Protein AF-A0A949XZQ1-F1 (afdb_monomer_lite)

Sequence (104 aa):
VVLATADPKVDFFRGGKYTLDAEGVANLERLLVELISAVSGGPLKYEGRDMKSLHEGMGITDAQFDAIAADLISVLNKYQVPKKEADELITIIASTRKDIVEEK

Foldseek 3Di:
DVQLVPDVQLVVCLVVVHDADPVNVVVVVVQVVLVLQVQLVHDHHRPDDQQQVVQPPSQGAPRSLVVVLVVLLVVCVVVPPDPVSNVSSSVVSVVSCVRHHDHD

pLDDT: mean 92.2, std 4.5, range [67.5, 97.38]

Secondary structure (DSSP, 8-state):
-HHHHH-TTTTTTTTTTS---HHHHHHHHHHHHHHHHHHTT-S----S--HHHHHTTS--BHHHHHHHHHHHHHHHHHTT--HHHHHHHHHHHHHTHHHH--B-

Structure (mmCIF, N/CA/C/O backbone):
data_AF-A0A949XZQ1-F1
#
_entry.id   AF-A0A949XZQ1-F1
#
loop_
_atom_site.group_PDB
_atom_site.id
_atom_site.type_symbol
_atom_site.label_atom_id
_atom_site.label_alt_id
_atom_site.label_comp_id
_atom_site.label_asym_id
_atom_site.label_entity_id
_atom_site.label_seq_id
_atom_site.pdbx_PDB_ins_code
_atom_site.Cartn_x
_atom_site.Cartn_y
_atom_site.Cartn_z
_atom_site.occupancy
_atom_site.B_iso_or_equiv
_atom_site.auth_seq_id
_atom_site.auth_comp_id
_atom_site.auth_asym_id
_atom_site.auth_atom_id
_atom_site.pdbx_PDB_model_num
ATOM 1 N N . VAL A 1 1 ? 7.243 -3.913 4.982 1.00 67.50 1 VAL A N 1
ATOM 2 C CA . VAL A 1 1 ? 7.958 -4.212 3.718 1.00 67.50 1 VAL A CA 1
ATOM 3 C C . VAL A 1 1 ? 8.494 -5.638 3.676 1.00 67.50 1 VAL A C 1
ATOM 5 O O . VAL A 1 1 ? 8.168 -6.342 2.735 1.00 67.50 1 VAL A O 1
ATOM 8 N N . VAL A 1 2 ? 9.201 -6.104 4.713 1.00 78.06 2 VAL A N 1
ATOM 9 C CA . VAL A 1 2 ? 9.822 -7.450 4.757 1.00 78.06 2 VAL A CA 1
ATOM 10 C C . VAL A 1 2 ? 8.879 -8.608 4.388 1.00 78.06 2 VAL A C 1
ATOM 12 O O . VAL A 1 2 ? 9.271 -9.483 3.624 1.00 78.06 2 VAL A O 1
ATOM 15 N N . LEU A 1 3 ? 7.643 -8.608 4.903 1.00 82.19 3 LEU A N 1
ATOM 16 C CA . LEU A 1 3 ? 6.652 -9.654 4.612 1.00 82.19 3 LEU A CA 1
ATOM 17 C C . LEU A 1 3 ? 6.314 -9.703 3.108 1.00 82.19 3 LEU A C 1
ATOM 19 O O . LEU A 1 3 ? 6.533 -10.725 2.472 1.00 82.19 3 LEU A O 1
ATOM 23 N N . ALA A 1 4 ? 5.928 -8.561 2.531 1.00 82.25 4 ALA A N 1
ATOM 24 C CA . ALA A 1 4 ? 5.580 -8.447 1.114 1.00 82.25 4 ALA A CA 1
ATOM 25 C C . ALA A 1 4 ? 6.758 -8.753 0.171 1.00 82.25 4 ALA A C 1
ATOM 27 O O . ALA A 1 4 ? 6.559 -9.284 -0.915 1.00 82.25 4 ALA A O 1
ATOM 28 N N . THR A 1 5 ? 7.998 -8.445 0.570 1.00 84.94 5 THR A N 1
ATOM 29 C CA . THR A 1 5 ? 9.191 -8.809 -0.219 1.00 84.94 5 THR A CA 1
ATOM 30 C C . THR A 1 5 ? 9.537 -10.296 -0.138 1.00 84.94 5 THR A C 1
ATOM 32 O O . THR A 1 5 ? 10.271 -10.790 -0.989 1.00 84.94 5 THR A O 1
ATOM 35 N N . ALA A 1 6 ? 9.049 -10.999 0.888 1.00 88.81 6 ALA A N 1
ATOM 36 C CA . ALA A 1 6 ? 9.280 -12.426 1.089 1.00 88.81 6 ALA A CA 1
ATOM 37 C C . ALA A 1 6 ? 8.150 -13.306 0.525 1.00 88.81 6 ALA A C 1
ATOM 39 O O . ALA A 1 6 ? 8.378 -14.501 0.335 1.00 88.81 6 ALA A O 1
ATOM 40 N N . ASP A 1 7 ? 6.960 -12.754 0.256 1.00 90.69 7 ASP A N 1
ATOM 41 C CA . ASP A 1 7 ? 5.858 -13.496 -0.360 1.00 90.69 7 ASP A CA 1
ATOM 42 C C . ASP A 1 7 ? 6.050 -13.608 -1.888 1.00 90.69 7 ASP A C 1
ATOM 44 O O . ASP A 1 7 ? 5.909 -12.615 -2.613 1.00 90.69 7 ASP A O 1
ATOM 48 N N . PRO A 1 8 ? 6.326 -14.813 -2.428 1.00 92.12 8 PRO A N 1
ATOM 49 C CA . PRO A 1 8 ? 6.470 -15.001 -3.868 1.00 92.12 8 PRO A CA 1
ATOM 50 C C . PRO A 1 8 ? 5.180 -14.708 -4.646 1.00 92.12 8 PRO A C 1
ATOM 52 O O . PRO A 1 8 ? 5.259 -14.411 -5.834 1.00 92.12 8 PRO A O 1
ATOM 55 N N . LYS A 1 9 ? 3.999 -14.768 -4.011 1.00 94.12 9 LYS A N 1
ATOM 56 C CA . LYS A 1 9 ? 2.720 -14.442 -4.662 1.00 94.12 9 LYS A CA 1
ATOM 57 C C . LYS A 1 9 ? 2.561 -12.953 -4.911 1.00 94.12 9 LYS A C 1
ATOM 59 O O . LYS A 1 9 ? 1.866 -12.578 -5.848 1.00 94.12 9 LYS A O 1
ATOM 64 N N . VAL A 1 10 ? 3.201 -12.120 -4.092 1.00 93.19 10 VAL A N 1
ATOM 65 C CA . VAL A 1 10 ? 3.227 -10.679 -4.325 1.00 93.19 10 VAL A CA 1
ATOM 66 C C . VAL A 1 10 ? 4.047 -10.384 -5.572 1.00 93.19 10 VAL A C 1
ATOM 68 O O . VAL A 1 10 ? 3.666 -9.483 -6.301 1.00 93.19 10 VAL A O 1
ATOM 71 N N . ASP A 1 11 ? 5.120 -11.139 -5.852 1.00 93.25 11 ASP A N 1
ATOM 72 C CA . ASP A 1 11 ? 6.085 -10.875 -6.936 1.00 93.25 11 ASP A CA 1
ATOM 73 C C . ASP A 1 11 ? 6.618 -9.434 -6.879 1.00 93.25 11 ASP A C 1
ATOM 75 O O . ASP A 1 11 ? 6.665 -8.708 -7.865 1.00 93.25 11 ASP A O 1
ATOM 79 N N . PHE A 1 12 ? 6.979 -8.958 -5.685 1.00 90.38 12 PHE A N 1
ATOM 80 C CA . PHE A 1 12 ? 7.306 -7.547 -5.443 1.00 90.38 12 PHE A CA 1
ATOM 81 C C . PHE A 1 12 ? 8.310 -6.960 -6.459 1.00 90.38 12 PHE A C 1
ATOM 83 O O . PHE A 1 12 ? 8.151 -5.831 -6.915 1.00 90.38 12 PHE A O 1
ATOM 90 N N . PHE A 1 13 ? 9.296 -7.757 -6.878 1.00 92.56 13 PHE A N 1
ATOM 91 C CA . PHE A 1 13 ? 10.366 -7.361 -7.799 1.00 92.56 13 PHE A CA 1
ATOM 92 C C . PHE A 1 13 ? 10.059 -7.601 -9.286 1.00 92.56 13 PHE A C 1
ATOM 94 O O . PHE A 1 13 ? 10.919 -7.330 -10.126 1.00 92.56 13 PHE A O 1
ATOM 101 N N . ARG A 1 14 ? 8.865 -8.108 -9.625 1.00 93.12 14 ARG A N 1
ATOM 102 C CA . ARG A 1 14 ? 8.429 -8.437 -1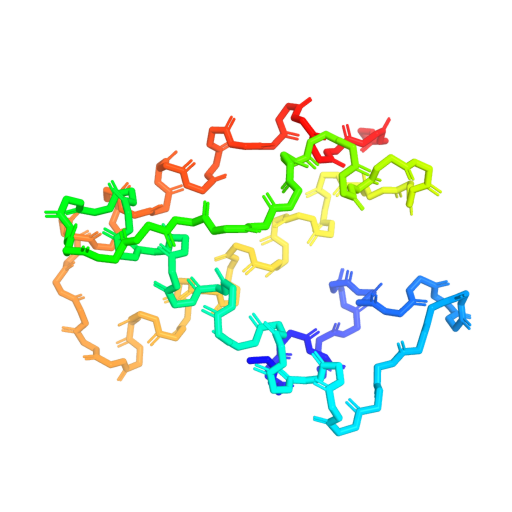0.995 1.00 93.12 14 ARG A CA 1
ATOM 103 C C . ARG A 1 14 ? 9.445 -9.307 -11.732 1.00 93.12 14 ARG A C 1
ATOM 105 O O . ARG A 1 14 ? 10.018 -8.890 -12.741 1.00 93.12 14 ARG A O 1
ATOM 112 N N . GLY A 1 15 ? 9.778 -10.462 -11.160 1.00 90.19 15 GLY A N 1
ATOM 113 C CA . GLY A 1 15 ? 10.804 -11.352 -11.718 1.00 90.19 15 GLY A CA 1
ATOM 114 C C . GLY A 1 15 ? 12.208 -10.730 -11.818 1.00 90.19 15 GLY A C 1
ATOM 115 O O . GLY A 1 15 ? 13.008 -11.155 -12.647 1.00 90.19 15 GLY A O 1
ATOM 116 N N . GLY A 1 16 ? 12.510 -9.712 -11.004 1.00 90.81 16 GLY A N 1
ATOM 117 C CA . GLY A 1 16 ? 13.801 -9.015 -10.983 1.00 90.81 16 GLY A CA 1
ATOM 118 C C . GLY A 1 16 ? 13.887 -7.781 -11.887 1.00 90.81 16 GLY A C 1
ATOM 119 O O . GLY A 1 16 ? 14.953 -7.175 -11.971 1.00 90.81 16 GLY A O 1
ATOM 120 N N . LYS A 1 17 ? 12.787 -7.375 -12.542 1.00 91.69 17 LYS A N 1
ATOM 121 C CA . LYS A 1 17 ? 12.715 -6.122 -13.318 1.00 91.69 17 LYS A CA 1
ATOM 122 C C . LYS A 1 17 ? 12.934 -4.883 -12.441 1.00 91.69 17 LYS A C 1
ATOM 124 O O . LYS A 1 17 ? 13.456 -3.883 -12.928 1.00 91.69 17 LYS A O 1
ATOM 129 N N . TYR A 1 18 ? 12.542 -4.947 -11.169 1.00 90.38 18 TYR A N 1
ATOM 130 C CA . TYR A 1 18 ? 12.725 -3.867 -10.200 1.00 90.38 18 TYR A CA 1
ATOM 131 C C . TYR A 1 18 ? 13.609 -4.320 -9.038 1.00 90.38 18 TYR A C 1
ATOM 133 O O . TYR A 1 18 ? 13.592 -5.482 -8.640 1.00 90.38 18 TYR A O 1
ATOM 141 N N . THR A 1 19 ? 14.354 -3.379 -8.465 1.00 90.25 19 THR A N 1
ATOM 142 C CA . THR A 1 19 ? 15.225 -3.597 -7.304 1.00 90.25 19 THR A CA 1
ATOM 143 C C . THR A 1 19 ? 14.835 -2.655 -6.175 1.00 90.25 19 THR A C 1
ATOM 145 O O . THR A 1 19 ? 14.436 -1.520 -6.430 1.00 90.25 19 THR A O 1
ATOM 148 N N . LEU A 1 20 ? 14.991 -3.105 -4.931 1.00 88.56 20 LEU A N 1
ATOM 149 C CA . LEU A 1 20 ? 14.775 -2.286 -3.740 1.00 88.56 20 LEU A CA 1
ATOM 150 C C . LEU A 1 20 ? 16.022 -2.378 -2.860 1.00 88.56 20 LEU A C 1
ATOM 152 O O . LEU A 1 20 ? 16.291 -3.424 -2.271 1.00 88.56 20 LEU A O 1
ATOM 156 N N . ASP A 1 21 ? 16.805 -1.305 -2.821 1.00 91.69 21 ASP A N 1
ATOM 157 C CA . ASP A 1 21 ? 17.942 -1.168 -1.914 1.00 91.69 21 ASP A CA 1
ATOM 158 C C . ASP A 1 21 ? 17.493 -0.597 -0.556 1.00 91.69 21 ASP A C 1
ATOM 160 O O . ASP A 1 21 ? 16.305 -0.379 -0.310 1.00 91.69 21 ASP A O 1
ATOM 164 N N . ALA A 1 22 ? 18.435 -0.382 0.364 1.00 90.94 22 ALA A N 1
ATOM 165 C CA . ALA A 1 22 ? 18.109 0.062 1.719 1.00 90.94 22 ALA A CA 1
ATOM 166 C C . ALA A 1 22 ? 17.426 1.445 1.750 1.00 90.94 22 ALA A C 1
ATOM 168 O O . ALA A 1 22 ? 16.517 1.664 2.551 1.00 90.94 22 ALA A O 1
ATOM 169 N N . GLU A 1 23 ? 17.834 2.362 0.870 1.00 93.56 23 GLU A N 1
ATOM 170 C CA . GLU A 1 23 ? 17.218 3.686 0.747 1.00 93.56 23 GLU A CA 1
ATOM 171 C C . GLU A 1 23 ? 15.804 3.579 0.165 1.00 93.56 23 GLU A C 1
ATOM 173 O O . GLU A 1 23 ? 14.863 4.179 0.691 1.00 93.56 23 GLU A O 1
ATOM 178 N N . GLY A 1 24 ? 15.624 2.740 -0.856 1.00 91.81 24 GLY A N 1
ATOM 179 C CA . GLY A 1 24 ? 14.324 2.414 -1.422 1.00 91.81 24 GLY A CA 1
ATOM 180 C C . GLY A 1 24 ? 13.367 1.820 -0.388 1.00 91.81 24 GLY A C 1
ATOM 181 O O . GLY A 1 24 ? 12.209 2.237 -0.333 1.00 91.81 24 GLY A O 1
ATOM 182 N N . VAL A 1 25 ? 13.838 0.905 0.471 1.00 91.44 25 VAL A N 1
ATOM 183 C CA . VAL A 1 25 ? 13.042 0.364 1.590 1.00 91.44 25 VAL A CA 1
ATOM 184 C C . VAL A 1 25 ? 12.604 1.487 2.526 1.00 91.44 25 VAL A C 1
ATOM 186 O O . VAL A 1 25 ? 11.413 1.596 2.816 1.00 91.44 25 VAL A O 1
ATOM 189 N N . ALA A 1 26 ? 13.530 2.346 2.960 1.00 93.50 26 ALA A N 1
ATOM 190 C CA . ALA A 1 26 ? 13.215 3.440 3.877 1.00 93.50 26 ALA A CA 1
ATOM 191 C C . ALA A 1 26 ? 12.194 4.421 3.273 1.00 93.50 26 ALA A C 1
ATOM 193 O O . ALA A 1 26 ? 11.247 4.841 3.943 1.00 93.50 26 ALA A O 1
ATOM 194 N N . ASN A 1 27 ? 12.343 4.754 1.988 1.00 93.56 27 ASN A N 1
ATOM 195 C CA . ASN A 1 27 ? 11.401 5.626 1.296 1.00 93.56 27 ASN A CA 1
ATOM 196 C C . ASN A 1 27 ? 10.020 4.972 1.132 1.00 93.56 27 ASN A C 1
ATOM 198 O O . ASN A 1 27 ? 9.004 5.634 1.339 1.00 93.56 27 ASN A O 1
ATOM 202 N N . LEU A 1 28 ? 9.969 3.679 0.801 1.00 92.50 28 LEU A N 1
ATOM 203 C CA . LEU A 1 28 ? 8.719 2.926 0.708 1.00 92.50 28 LEU A CA 1
ATOM 204 C C . LEU A 1 28 ? 7.992 2.872 2.056 1.00 92.50 28 LEU A C 1
ATOM 206 O O . LEU A 1 28 ? 6.784 3.088 2.103 1.00 92.50 28 LEU A O 1
ATOM 210 N N . GLU A 1 29 ? 8.711 2.611 3.149 1.00 93.12 29 GLU A N 1
ATOM 211 C CA . GLU A 1 29 ? 8.138 2.600 4.498 1.00 93.12 29 GLU A CA 1
ATOM 212 C C . GLU A 1 29 ? 7.557 3.963 4.871 1.00 93.12 29 GLU A C 1
ATOM 214 O O . GLU A 1 29 ? 6.407 4.033 5.309 1.00 93.12 29 GLU A O 1
ATOM 219 N N . ARG A 1 30 ? 8.303 5.047 4.625 1.00 96.06 30 ARG A N 1
ATOM 220 C CA . ARG A 1 30 ? 7.819 6.416 4.839 1.00 96.06 30 ARG A CA 1
ATOM 221 C C . ARG A 1 30 ? 6.535 6.685 4.052 1.00 96.06 30 ARG A C 1
ATOM 223 O O . ARG A 1 30 ? 5.540 7.098 4.641 1.00 96.06 30 ARG A O 1
ATOM 230 N N . LEU A 1 31 ? 6.539 6.419 2.744 1.00 95.19 31 LEU A N 1
ATOM 231 C CA . LEU A 1 31 ? 5.389 6.670 1.871 1.00 95.19 31 LEU A CA 1
ATOM 232 C C . LEU A 1 31 ? 4.169 5.826 2.255 1.00 95.19 31 LEU A C 1
ATOM 234 O O . LEU A 1 31 ? 3.041 6.304 2.162 1.00 95.19 31 LEU A O 1
ATOM 238 N N . LEU A 1 32 ? 4.373 4.587 2.707 1.00 92.00 32 LEU A N 1
ATOM 239 C CA . LEU A 1 32 ? 3.284 3.730 3.168 1.00 92.00 32 LEU A CA 1
ATOM 240 C C . LEU A 1 32 ? 2.670 4.252 4.474 1.00 92.00 32 LEU A C 1
ATOM 242 O O . LEU A 1 32 ? 1.448 4.266 4.610 1.00 92.00 32 LEU A O 1
ATOM 246 N N . VAL A 1 33 ? 3.495 4.719 5.416 1.00 93.88 33 VAL A N 1
ATOM 247 C CA . VAL A 1 33 ? 3.025 5.353 6.659 1.00 93.88 33 VAL A CA 1
ATOM 248 C C . VAL A 1 33 ? 2.256 6.639 6.359 1.00 93.88 33 VAL A C 1
ATOM 250 O O . VAL A 1 33 ? 1.175 6.846 6.908 1.00 93.88 33 VAL A O 1
ATOM 253 N N . GLU A 1 34 ? 2.776 7.480 5.466 1.00 95.81 34 GLU A N 1
ATOM 254 C CA . GLU A 1 34 ? 2.096 8.695 5.013 1.00 95.81 34 GLU A CA 1
ATOM 255 C C . GLU A 1 34 ? 0.753 8.383 4.353 1.00 95.81 34 GLU A C 1
ATOM 257 O O . GLU A 1 34 ? -0.244 9.020 4.685 1.00 95.81 34 GLU A O 1
ATOM 262 N N . LEU A 1 35 ? 0.703 7.377 3.472 1.00 92.19 35 LEU A N 1
ATOM 263 C CA . LEU A 1 35 ? -0.530 6.944 2.821 1.00 92.19 35 LEU A CA 1
ATOM 264 C C . LEU A 1 35 ? -1.559 6.481 3.855 1.00 92.19 35 LEU A C 1
ATOM 266 O O . LEU A 1 35 ? -2.672 6.997 3.868 1.00 92.19 35 LEU A O 1
ATOM 270 N N . ILE A 1 36 ? -1.187 5.552 4.742 1.00 90.62 36 ILE A N 1
ATOM 271 C CA . ILE A 1 36 ? -2.085 5.014 5.776 1.00 90.62 36 ILE A CA 1
ATOM 272 C C . ILE A 1 36 ? -2.575 6.137 6.691 1.00 90.62 36 ILE A C 1
ATOM 274 O O . ILE A 1 36 ? -3.765 6.207 6.993 1.00 90.62 36 ILE A O 1
ATOM 278 N N . SER A 1 37 ? -1.687 7.039 7.109 1.00 93.19 37 SER A N 1
ATOM 279 C CA . SER A 1 37 ? -2.065 8.170 7.949 1.00 93.19 37 SER A CA 1
ATOM 280 C C . SER A 1 37 ? -3.037 9.097 7.219 1.00 93.19 37 SER A C 1
ATOM 282 O O . SER A 1 37 ? -4.098 9.373 7.765 1.00 93.19 37 SER A O 1
ATOM 284 N N . ALA A 1 38 ? -2.747 9.500 5.981 1.00 92.56 38 ALA A N 1
ATOM 285 C CA . ALA A 1 38 ? -3.602 10.406 5.220 1.00 92.56 38 ALA A CA 1
ATOM 286 C C . ALA A 1 38 ? -5.008 9.827 4.997 1.00 92.56 38 ALA A C 1
ATOM 288 O O . ALA A 1 38 ? -6.007 10.526 5.164 1.00 92.56 38 ALA A O 1
ATOM 289 N N . VAL A 1 39 ? -5.104 8.539 4.653 1.00 87.50 39 VAL A N 1
ATOM 290 C CA . VAL A 1 39 ? -6.396 7.920 4.332 1.00 87.50 39 VAL A CA 1
ATOM 291 C C . VAL A 1 39 ? -7.221 7.529 5.557 1.00 87.50 39 VAL A C 1
ATOM 293 O O . VAL A 1 39 ? -8.442 7.463 5.467 1.00 87.50 39 VAL A O 1
ATOM 296 N N . SER A 1 40 ? -6.582 7.308 6.707 1.00 87.88 40 SER A N 1
ATOM 297 C CA . SER A 1 40 ? -7.278 7.040 7.975 1.00 87.88 40 SER A CA 1
ATOM 298 C C . SER A 1 40 ? -7.641 8.314 8.753 1.00 87.88 40 SER A C 1
ATOM 300 O O . SER A 1 40 ? -8.154 8.230 9.866 1.00 87.88 40 SER A O 1
ATOM 302 N N . GLY A 1 41 ? -7.392 9.503 8.186 1.00 88.50 41 GLY A N 1
ATOM 303 C CA . GLY A 1 41 ? -7.686 10.795 8.821 1.00 88.50 41 GLY A CA 1
ATOM 304 C C . GLY A 1 41 ? -6.617 11.279 9.807 1.00 88.50 41 GLY A C 1
ATOM 305 O O . GLY A 1 41 ? -6.869 12.174 10.613 1.00 88.50 41 GLY A O 1
ATOM 306 N N . GLY A 1 42 ? -5.426 10.686 9.763 1.00 91.62 42 GLY A N 1
ATOM 307 C CA . GLY A 1 42 ? -4.254 11.120 10.507 1.00 91.62 42 GLY A CA 1
ATOM 308 C C . GLY A 1 42 ? -3.599 12.392 9.941 1.00 91.62 42 GLY A C 1
ATOM 309 O O . GLY A 1 42 ? -4.021 12.935 8.922 1.00 91.62 42 GLY A O 1
ATOM 310 N N . PRO A 1 43 ? -2.556 12.902 10.620 1.00 96.56 43 PRO A N 1
ATOM 311 C CA . PRO A 1 43 ? -2.003 14.228 10.346 1.00 96.56 43 PRO A CA 1
ATOM 312 C C . PRO A 1 43 ? -0.997 14.273 9.187 1.00 96.56 43 PRO A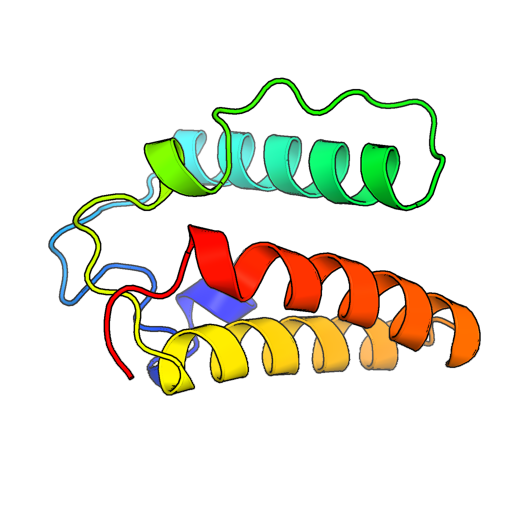 C 1
ATOM 314 O O . PRO A 1 43 ? -0.637 15.368 8.751 1.00 96.56 43 PRO A O 1
ATOM 317 N N . LEU A 1 44 ? -0.487 13.124 8.730 1.00 97.38 44 LEU A N 1
ATOM 318 C CA . LEU A 1 44 ? 0.514 13.096 7.667 1.00 97.38 44 LEU A CA 1
ATOM 319 C C . LEU A 1 44 ? -0.145 13.254 6.300 1.00 97.38 44 LEU A C 1
ATOM 321 O O . LEU A 1 44 ? -1.280 12.836 6.075 1.00 97.38 44 LEU A O 1
ATOM 325 N N . LYS A 1 45 ? 0.609 13.839 5.374 1.00 96.00 45 LYS A N 1
ATOM 326 C CA . LYS A 1 45 ? 0.230 13.952 3.969 1.00 96.00 45 LYS A CA 1
ATOM 327 C C . LYS A 1 45 ? 1.022 12.945 3.158 1.00 96.00 45 LYS A C 1
ATOM 329 O O . LYS A 1 45 ? 2.202 12.739 3.417 1.00 96.00 45 LYS A O 1
ATOM 334 N N . TYR A 1 46 ? 0.356 12.339 2.185 1.00 94.75 46 TYR A N 1
ATOM 335 C CA . TYR A 1 46 ? 1.009 11.494 1.201 1.00 94.75 46 TYR A CA 1
ATOM 336 C C . TYR A 1 46 ? 1.707 12.362 0.154 1.00 94.75 46 TYR A C 1
ATOM 338 O O . TYR A 1 46 ? 1.042 13.036 -0.628 1.00 94.75 46 TYR A O 1
ATOM 346 N N . GLU A 1 47 ? 3.039 12.326 0.142 1.00 94.81 47 GLU A N 1
ATOM 347 C CA . GLU A 1 47 ? 3.880 13.114 -0.775 1.00 94.81 47 GLU A CA 1
ATOM 348 C C . GLU A 1 47 ? 4.418 12.266 -1.948 1.00 94.81 47 GLU A C 1
ATOM 350 O O . GLU A 1 47 ? 5.358 12.647 -2.647 1.00 94.81 47 GLU A O 1
ATOM 355 N N . GLY A 1 48 ? 3.867 11.064 -2.141 1.00 93.81 48 GLY A N 1
ATOM 356 C CA . GLY A 1 48 ? 4.241 10.173 -3.235 1.00 93.81 48 GLY A CA 1
ATOM 357 C C . GLY A 1 48 ? 3.519 10.482 -4.547 1.00 93.81 48 GLY A C 1
ATOM 358 O O . GLY A 1 48 ? 2.615 11.313 -4.622 1.00 93.81 48 GLY A O 1
ATOM 359 N N . ARG A 1 49 ? 3.915 9.764 -5.604 1.00 95.25 49 ARG A N 1
ATOM 360 C CA . ARG A 1 49 ? 3.197 9.774 -6.888 1.00 95.25 49 ARG A CA 1
ATOM 361 C C . ARG A 1 49 ? 1.815 9.148 -6.721 1.00 95.25 49 ARG A C 1
ATOM 363 O O . ARG A 1 49 ? 1.639 8.259 -5.894 1.00 95.25 49 ARG A O 1
ATOM 370 N N . ASP A 1 50 ? 0.852 9.569 -7.533 1.00 94.06 50 ASP A N 1
ATOM 371 C CA . ASP A 1 50 ? -0.462 8.932 -7.544 1.00 94.06 50 ASP A CA 1
ATOM 372 C C . ASP A 1 50 ? -0.359 7.434 -7.884 1.00 94.06 50 ASP A C 1
ATOM 374 O O . ASP A 1 50 ? 0.584 6.987 -8.543 1.00 94.06 50 ASP A O 1
ATOM 378 N N . MET A 1 51 ? -1.337 6.652 -7.414 1.00 93.94 51 MET A N 1
ATOM 379 C CA . MET A 1 51 ? -1.305 5.191 -7.519 1.00 93.94 51 MET A CA 1
ATOM 380 C C . MET A 1 51 ? -1.192 4.708 -8.965 1.00 93.94 51 MET A C 1
ATOM 382 O O . MET A 1 51 ? -0.515 3.713 -9.198 1.00 93.94 51 MET A O 1
ATOM 386 N N . LYS A 1 52 ? -1.779 5.424 -9.927 1.00 94.75 52 LYS A N 1
ATOM 387 C CA . LYS A 1 52 ? -1.716 5.041 -11.334 1.00 94.75 52 LYS A CA 1
ATOM 388 C C . LYS A 1 52 ? -0.327 5.275 -11.907 1.00 94.75 52 LYS A C 1
ATOM 390 O O . LYS A 1 52 ? 0.320 4.329 -12.340 1.00 94.75 52 LYS A O 1
ATOM 395 N N . SER A 1 53 ? 0.174 6.506 -11.838 1.00 95.19 53 SER A N 1
ATOM 396 C CA . SER A 1 53 ? 1.492 6.855 -12.386 1.00 95.19 53 SER A CA 1
ATOM 397 C C . SER A 1 53 ? 2.643 6.115 -11.696 1.00 95.19 53 SER A C 1
ATOM 399 O O . SER A 1 53 ? 3.719 5.947 -12.269 1.00 95.19 53 SER A O 1
ATOM 401 N N . LEU A 1 54 ? 2.464 5.718 -10.432 1.00 93.50 54 LEU A N 1
ATOM 402 C CA . LEU A 1 54 ? 3.466 4.954 -9.693 1.00 93.50 54 LEU A CA 1
ATOM 403 C C . LEU A 1 54 ? 3.573 3.505 -10.183 1.00 93.50 54 LEU A C 1
ATOM 405 O O . LEU A 1 5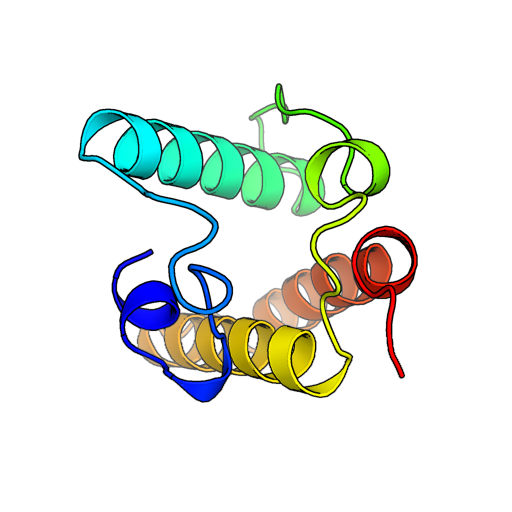4 ? 4.690 2.994 -10.245 1.00 93.50 54 LEU A O 1
ATOM 409 N N . HIS A 1 55 ? 2.444 2.868 -10.503 1.00 94.56 55 HIS A N 1
ATOM 410 C CA . HIS A 1 55 ? 2.370 1.440 -10.832 1.00 94.56 55 HIS A CA 1
ATOM 411 C C . HIS A 1 55 ? 2.237 1.155 -12.337 1.00 94.56 55 HIS A C 1
ATOM 413 O O . HIS A 1 55 ? 2.266 -0.006 -12.740 1.00 94.56 55 HIS A O 1
ATOM 419 N N . GLU A 1 56 ? 2.148 2.198 -13.163 1.00 94.88 56 GLU A N 1
ATOM 420 C CA . GLU A 1 56 ? 2.044 2.090 -14.618 1.00 94.88 56 GLU A CA 1
ATOM 421 C C . GLU A 1 56 ? 3.179 1.245 -15.231 1.00 94.88 56 GLU A C 1
ATOM 423 O O . GLU A 1 56 ? 4.371 1.452 -14.972 1.00 94.88 56 GLU A O 1
ATOM 428 N N . GLY A 1 57 ? 2.801 0.284 -16.075 1.00 93.94 57 GLY A N 1
ATOM 429 C CA . GLY A 1 57 ? 3.705 -0.608 -16.798 1.00 93.94 57 GLY A CA 1
ATOM 430 C C . GLY A 1 57 ? 4.349 -1.698 -15.935 1.00 93.94 57 GLY A C 1
ATOM 431 O O . GLY A 1 57 ? 5.335 -2.322 -16.363 1.00 93.94 57 GLY A O 1
ATOM 432 N N . MET A 1 58 ? 3.844 -1.918 -14.717 1.00 94.88 58 MET A N 1
ATOM 433 C CA . MET A 1 58 ? 4.302 -2.997 -13.839 1.00 94.88 58 MET A CA 1
ATOM 434 C C . MET A 1 58 ? 3.605 -4.335 -14.110 1.00 94.88 58 MET A C 1
ATOM 436 O O . MET A 1 58 ? 4.135 -5.353 -13.665 1.00 94.88 58 MET A O 1
ATOM 440 N N . GLY A 1 59 ? 2.476 -4.361 -14.831 1.00 95.19 59 GLY A N 1
ATOM 441 C CA . GLY A 1 59 ? 1.737 -5.592 -15.131 1.00 95.19 59 GLY A CA 1
ATOM 442 C C . GLY A 1 59 ? 1.211 -6.282 -13.872 1.00 95.19 59 GLY A C 1
ATOM 443 O O . GLY A 1 59 ? 1.289 -7.502 -13.748 1.00 95.19 59 GLY A O 1
ATOM 444 N N . ILE A 1 60 ? 0.771 -5.510 -12.872 1.00 96.31 60 ILE A N 1
ATOM 445 C CA . ILE A 1 60 ? 0.286 -6.079 -11.609 1.00 96.31 60 ILE A CA 1
ATOM 446 C C . ILE A 1 60 ? -1.056 -6.762 -11.864 1.00 96.31 60 ILE A C 1
ATOM 448 O O . ILE A 1 60 ? -1.988 -6.144 -12.382 1.00 96.31 60 ILE A O 1
ATOM 452 N N . THR A 1 61 ? -1.140 -8.031 -11.470 1.00 96.69 61 THR A N 1
ATOM 453 C CA . THR A 1 61 ? -2.354 -8.844 -11.588 1.00 96.69 61 THR A CA 1
ATOM 454 C C . THR A 1 61 ? -3.270 -8.694 -10.375 1.00 96.69 61 THR A C 1
ATOM 456 O O . THR A 1 61 ? -2.812 -8.369 -9.273 1.00 96.69 61 THR A O 1
ATOM 459 N N . ASP A 1 62 ? -4.552 -9.027 -10.539 1.00 96.12 62 ASP A N 1
ATOM 460 C CA . ASP A 1 62 ? -5.500 -9.123 -9.421 1.00 96.12 62 ASP A CA 1
ATOM 461 C C . ASP A 1 62 ? -4.994 -10.060 -8.309 1.00 96.12 62 ASP A C 1
ATOM 463 O O . ASP A 1 62 ? -5.054 -9.713 -7.130 1.00 96.12 62 ASP A O 1
ATOM 467 N N . ALA A 1 63 ? -4.413 -11.209 -8.672 1.00 96.06 63 ALA A N 1
ATOM 468 C CA . ALA A 1 63 ? -3.896 -12.181 -7.708 1.00 96.06 63 ALA A CA 1
ATOM 469 C C . ALA A 1 63 ? -2.710 -11.643 -6.883 1.00 96.06 63 ALA A C 1
ATOM 471 O O . ALA A 1 63 ? -2.613 -11.911 -5.685 1.00 96.06 63 ALA A O 1
ATOM 472 N N . GLN A 1 64 ? -1.813 -10.875 -7.505 1.00 96.38 64 GLN A N 1
ATOM 473 C CA . GLN A 1 64 ? -0.678 -10.253 -6.812 1.00 96.38 64 GLN A CA 1
ATOM 474 C C . GLN A 1 64 ? -1.135 -9.110 -5.899 1.00 96.38 64 GLN A C 1
ATOM 476 O O . GLN A 1 64 ? -0.611 -8.949 -4.795 1.00 96.38 64 GLN A O 1
ATOM 481 N N . PHE A 1 65 ? -2.135 -8.339 -6.332 1.00 96.00 65 PHE A N 1
ATOM 482 C CA . PHE A 1 65 ? -2.766 -7.329 -5.487 1.00 96.00 65 PHE A CA 1
ATOM 483 C C . PHE A 1 65 ? -3.467 -7.973 -4.279 1.00 96.00 65 PHE A C 1
ATOM 485 O O . PHE A 1 65 ? -3.327 -7.508 -3.149 1.00 96.00 65 PHE A O 1
ATOM 492 N N . ASP A 1 66 ? -4.183 -9.078 -4.483 1.00 95.31 66 ASP A N 1
ATOM 493 C CA . ASP A 1 66 ? -4.840 -9.810 -3.397 1.00 95.31 66 ASP A CA 1
ATOM 494 C C . ASP A 1 66 ? -3.832 -10.360 -2.386 1.00 95.31 66 ASP A C 1
ATOM 496 O O . ASP A 1 66 ? -4.086 -10.314 -1.180 1.00 95.31 66 ASP A O 1
ATOM 500 N N . ALA A 1 67 ? -2.672 -10.827 -2.857 1.00 95.56 67 ALA A N 1
ATOM 501 C CA . ALA A 1 67 ? -1.596 -11.295 -1.991 1.00 95.56 67 ALA A CA 1
ATOM 502 C C . ALA A 1 67 ? -1.105 -10.184 -1.048 1.00 95.56 67 ALA A C 1
ATOM 504 O O . ALA A 1 67 ? -1.065 -10.388 0.165 1.00 95.56 67 ALA A O 1
ATOM 505 N N . ILE A 1 68 ? -0.835 -8.975 -1.564 1.00 92.38 68 ILE A N 1
ATOM 506 C CA . ILE A 1 68 ? -0.353 -7.875 -0.713 1.00 92.38 68 ILE A CA 1
ATOM 507 C C . ILE A 1 68 ? -1.431 -7.379 0.266 1.00 92.38 68 ILE A C 1
ATOM 509 O O . ILE A 1 68 ? -1.125 -6.996 1.398 1.00 92.38 68 ILE A O 1
ATOM 513 N N . ALA A 1 69 ? -2.706 -7.419 -0.136 1.00 92.81 69 ALA A N 1
ATOM 514 C CA . ALA A 1 69 ? -3.823 -7.085 0.743 1.00 92.81 69 ALA A CA 1
ATOM 515 C C . ALA A 1 69 ? -3.994 -8.123 1.868 1.00 92.81 69 ALA A C 1
ATOM 517 O O . ALA A 1 69 ? -4.210 -7.751 3.023 1.00 92.81 69 ALA A O 1
ATOM 518 N N . ALA A 1 70 ? -3.851 -9.415 1.560 1.00 93.00 70 ALA A N 1
ATOM 519 C CA . ALA A 1 70 ? -3.889 -10.490 2.550 1.00 93.00 70 ALA A CA 1
ATOM 520 C C . ALA A 1 70 ? -2.735 -10.380 3.559 1.00 93.00 70 ALA A C 1
ATOM 522 O O . ALA A 1 70 ? -2.938 -10.537 4.766 1.00 93.00 70 ALA A O 1
ATOM 523 N N . ASP A 1 71 ? -1.546 -10.038 3.073 1.00 93.56 71 ASP A N 1
ATOM 524 C CA . ASP A 1 71 ? -0.368 -9.738 3.881 1.00 93.56 71 ASP A CA 1
ATOM 525 C C . ASP A 1 71 ? -0.621 -8.582 4.861 1.00 93.56 71 ASP A C 1
ATOM 527 O O . ASP A 1 71 ? -0.329 -8.692 6.057 1.00 93.56 71 ASP A O 1
ATOM 531 N N . LEU A 1 72 ? -1.241 -7.494 4.391 1.00 91.44 72 LEU A N 1
ATOM 532 C CA . LEU A 1 72 ? -1.632 -6.370 5.243 1.00 91.44 72 LEU A CA 1
ATOM 533 C C . LEU A 1 72 ? -2.647 -6.795 6.317 1.00 91.44 72 LEU A C 1
ATOM 535 O O . LEU A 1 72 ? -2.454 -6.481 7.493 1.00 91.44 72 LEU A O 1
ATOM 539 N N . ILE A 1 73 ? -3.682 -7.558 5.952 1.00 92.38 73 ILE A N 1
ATOM 540 C CA . ILE A 1 73 ? -4.674 -8.097 6.902 1.00 92.38 73 ILE A CA 1
ATOM 541 C C . ILE A 1 73 ? -3.994 -8.954 7.977 1.00 92.38 73 ILE A C 1
ATOM 543 O O . ILE A 1 73 ? -4.293 -8.819 9.164 1.00 92.38 73 ILE A O 1
ATOM 547 N N . SER A 1 74 ? -3.060 -9.820 7.579 1.00 93.38 74 SER A N 1
ATOM 548 C CA . SER A 1 74 ? -2.305 -10.678 8.497 1.00 93.38 74 SER A CA 1
ATOM 549 C C . SER A 1 74 ? -1.532 -9.856 9.531 1.00 93.38 74 SER A C 1
ATOM 551 O O . SER A 1 74 ? -1.564 -10.155 10.728 1.00 93.38 74 SER A O 1
ATOM 553 N N . VAL A 1 75 ? -0.898 -8.764 9.093 1.00 93.31 75 VAL A N 1
ATOM 554 C CA . VAL A 1 75 ? -0.177 -7.844 9.979 1.00 93.31 75 VAL A CA 1
ATOM 555 C C . VAL A 1 75 ? -1.134 -7.120 10.928 1.00 93.31 75 VAL A C 1
ATOM 557 O O . VAL A 1 75 ? -0.883 -7.109 12.132 1.00 93.31 75 VAL A O 1
ATOM 560 N N . LEU A 1 76 ? -2.248 -6.573 10.436 1.00 93.00 76 LEU A N 1
ATOM 561 C CA . LEU A 1 76 ? -3.244 -5.899 11.283 1.00 93.00 76 LEU A CA 1
ATOM 562 C C . LEU A 1 76 ? -3.793 -6.839 12.368 1.00 93.00 76 LEU A C 1
ATOM 564 O O . LEU A 1 76 ? -3.852 -6.466 13.541 1.00 93.00 76 LEU A O 1
ATOM 568 N N . ASN A 1 77 ? -4.095 -8.087 11.999 1.00 93.69 77 ASN A N 1
ATOM 569 C CA . ASN A 1 77 ? -4.538 -9.122 12.933 1.00 93.69 77 ASN A CA 1
ATOM 570 C C . ASN A 1 77 ? -3.457 -9.478 13.961 1.00 93.69 77 ASN A C 1
ATOM 572 O O . ASN A 1 77 ? -3.753 -9.597 15.150 1.00 93.69 77 ASN A O 1
ATOM 576 N N . LYS A 1 78 ? -2.196 -9.619 13.529 1.00 95.00 78 LYS A N 1
ATOM 577 C CA . LYS A 1 78 ? -1.055 -9.889 14.419 1.00 95.00 78 LYS A CA 1
ATOM 578 C C . LYS A 1 78 ? -0.900 -8.811 15.492 1.00 95.00 78 LYS A C 1
ATOM 580 O O . LYS A 1 78 ? -0.565 -9.135 16.628 1.00 95.00 78 LYS A O 1
ATOM 585 N N . TYR A 1 79 ? -1.146 -7.552 15.137 1.00 95.12 79 TYR A N 1
ATOM 586 C CA . TYR A 1 79 ? -1.102 -6.421 16.066 1.00 95.12 79 TYR A CA 1
ATOM 587 C C . TYR A 1 79 ? -2.438 -6.150 16.769 1.00 95.12 79 TYR A C 1
ATOM 589 O O . TYR A 1 79 ? -2.551 -5.161 17.488 1.00 95.12 79 TYR A O 1
ATOM 597 N N . GLN A 1 80 ? -3.424 -7.038 16.606 1.00 95.94 80 GLN A N 1
ATOM 598 C CA . GLN A 1 80 ? -4.725 -6.973 17.273 1.00 95.94 80 GLN A CA 1
ATOM 599 C C . GLN A 1 80 ? -5.461 -5.647 17.027 1.00 95.94 80 GLN A C 1
ATOM 601 O O . GLN A 1 80 ? -6.181 -5.158 17.899 1.00 95.94 80 GLN A O 1
ATOM 606 N N . VAL A 1 81 ? -5.288 -5.065 15.835 1.00 93.88 81 VAL A N 1
ATOM 607 C CA . VAL A 1 81 ? -6.081 -3.908 15.407 1.00 93.88 81 VAL A CA 1
ATOM 608 C C . VAL A 1 81 ? -7.552 -4.329 15.403 1.00 93.88 81 VAL A C 1
ATOM 610 O O . VAL A 1 81 ? -7.863 -5.407 14.881 1.00 93.88 81 VAL A O 1
ATOM 613 N N . PRO A 1 82 ? -8.470 -3.544 15.996 1.00 95.44 82 PRO A N 1
ATOM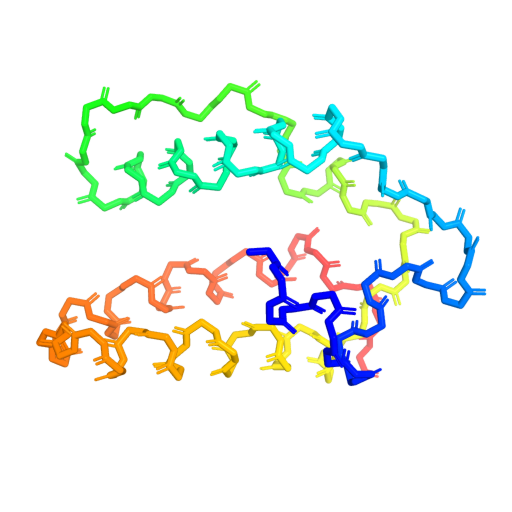 614 C CA . PRO A 1 82 ? -9.853 -3.965 16.043 1.00 95.44 82 PRO A CA 1
ATOM 615 C C . PRO A 1 82 ? -10.445 -4.057 14.631 1.00 95.44 82 PRO A C 1
ATOM 617 O O . PRO A 1 82 ? -10.046 -3.368 13.689 1.00 95.44 82 PRO A O 1
ATOM 620 N N . LYS A 1 83 ? -11.366 -5.012 14.468 1.00 92.06 83 LYS A N 1
ATOM 621 C CA . LYS A 1 83 ? -11.835 -5.451 13.149 1.00 92.06 83 LYS A CA 1
ATOM 622 C C . LYS A 1 83 ? -12.424 -4.308 12.323 1.00 92.06 83 LYS A C 1
ATOM 624 O O . LYS A 1 83 ? -12.234 -4.283 11.114 1.00 92.06 83 LYS A O 1
ATOM 629 N N . LYS A 1 84 ? -13.131 -3.384 12.971 1.00 92.75 84 LYS A N 1
ATOM 630 C CA . LYS A 1 84 ? -13.771 -2.257 12.296 1.00 92.75 84 LYS A CA 1
ATOM 631 C C . LYS A 1 84 ? -12.727 -1.377 11.600 1.00 92.75 84 LYS A C 1
ATOM 633 O O . LYS A 1 84 ? -12.859 -1.098 10.418 1.00 92.75 84 LYS A O 1
ATOM 638 N N . GLU A 1 85 ? -11.677 -1.003 12.318 1.00 90.75 85 GLU A N 1
ATOM 639 C CA . GLU A 1 85 ? -10.588 -0.158 11.836 1.00 90.75 85 GLU A CA 1
ATOM 640 C C . GLU A 1 85 ? -9.778 -0.875 10.748 1.00 90.75 85 GLU A C 1
ATOM 642 O O . GLU A 1 85 ? -9.400 -0.268 9.745 1.00 90.75 85 GLU A O 1
ATOM 647 N N . ALA A 1 86 ? -9.551 -2.183 10.908 1.00 91.62 86 ALA A N 1
ATOM 648 C CA . ALA A 1 86 ? -8.913 -2.995 9.878 1.00 91.62 86 ALA A CA 1
ATOM 649 C C . ALA A 1 86 ? -9.759 -3.051 8.592 1.00 91.62 86 ALA A C 1
ATOM 651 O O . ALA A 1 86 ? -9.230 -2.819 7.507 1.00 91.62 86 ALA A O 1
ATOM 652 N N . ASP A 1 87 ? -11.066 -3.307 8.698 1.00 91.50 87 ASP A N 1
ATOM 653 C CA . ASP A 1 87 ? -11.976 -3.372 7.548 1.00 91.50 87 ASP A CA 1
ATOM 654 C C . ASP A 1 87 ? -12.076 -2.011 6.827 1.00 91.50 87 ASP A C 1
ATOM 656 O O . ASP A 1 87 ? -12.091 -1.962 5.593 1.00 91.50 87 ASP A O 1
ATOM 660 N N . GLU A 1 88 ? -12.097 -0.901 7.573 1.00 90.62 88 GLU A N 1
ATOM 661 C CA . GLU A 1 88 ? -12.070 0.461 7.021 1.00 90.62 88 GLU A CA 1
ATOM 662 C C . GLU A 1 88 ? -10.788 0.712 6.215 1.00 90.62 88 GLU A C 1
ATOM 664 O O . GLU A 1 88 ? -10.857 1.104 5.046 1.00 90.62 88 GLU A O 1
ATOM 669 N N . LEU A 1 89 ? -9.618 0.411 6.790 1.00 90.88 89 LEU A N 1
ATOM 670 C CA . LEU A 1 89 ? -8.336 0.565 6.100 1.00 90.88 89 LEU A CA 1
ATOM 671 C C . LEU A 1 89 ? -8.257 -0.311 4.841 1.00 90.88 89 LEU A C 1
ATOM 673 O O . LEU A 1 89 ? -7.840 0.157 3.781 1.00 90.88 89 LEU A O 1
ATOM 677 N N . ILE A 1 90 ? -8.685 -1.571 4.927 1.00 91.69 90 ILE A N 1
ATOM 678 C CA . ILE A 1 90 ? -8.663 -2.495 3.787 1.00 91.69 90 ILE A CA 1
ATOM 679 C C . ILE A 1 90 ? -9.619 -2.054 2.683 1.00 91.69 90 ILE A C 1
ATOM 681 O O . ILE A 1 90 ? -9.272 -2.163 1.510 1.00 91.69 90 ILE A O 1
ATOM 685 N N . THR A 1 91 ? -10.782 -1.500 3.026 1.00 92.44 91 THR A N 1
ATOM 686 C CA . THR A 1 91 ? -11.724 -0.951 2.038 1.00 92.44 91 THR A CA 1
ATOM 687 C C . THR A 1 91 ? -11.092 0.191 1.243 1.00 92.44 91 THR A C 1
ATOM 689 O O . THR A 1 91 ? -11.225 0.254 0.020 1.00 92.44 91 THR A O 1
ATOM 692 N N . ILE A 1 92 ? -10.355 1.071 1.922 1.00 90.12 92 ILE A N 1
ATOM 693 C CA . ILE A 1 92 ? -9.630 2.167 1.279 1.00 90.12 92 ILE A CA 1
ATOM 694 C C . ILE A 1 92 ? -8.541 1.621 0.354 1.00 90.12 92 ILE A C 1
ATOM 696 O O . ILE A 1 92 ? -8.476 2.027 -0.805 1.00 90.12 92 ILE A O 1
ATOM 700 N N . ILE A 1 93 ? -7.708 0.691 0.828 1.00 89.44 93 ILE A N 1
ATOM 701 C CA . ILE A 1 93 ? -6.658 0.088 -0.002 1.00 89.44 93 ILE A CA 1
ATOM 702 C C . ILE A 1 93 ? -7.274 -0.627 -1.209 1.00 89.44 93 ILE A C 1
ATOM 704 O O . ILE A 1 93 ? -6.824 -0.436 -2.330 1.00 89.44 93 ILE A O 1
ATOM 708 N N . ALA A 1 94 ? -8.367 -1.370 -1.032 1.00 92.19 94 ALA A N 1
ATOM 709 C CA . ALA A 1 94 ? -9.064 -2.023 -2.137 1.00 92.19 94 ALA A CA 1
ATOM 710 C C . ALA A 1 94 ? -9.581 -1.026 -3.192 1.00 92.19 94 ALA A C 1
ATOM 712 O O . ALA A 1 94 ? -9.658 -1.371 -4.372 1.00 92.19 94 ALA A O 1
ATOM 713 N N . SER A 1 95 ? -9.893 0.216 -2.805 1.00 92.00 95 SER A N 1
ATOM 714 C CA . SER A 1 95 ? -10.339 1.255 -3.741 1.00 92.00 95 SER A CA 1
ATOM 715 C C . SER A 1 95 ? -9.252 1.718 -4.721 1.00 92.00 95 SER A C 1
ATOM 717 O O . SER A 1 95 ? -9.591 2.207 -5.802 1.00 92.00 95 SER A O 1
ATOM 719 N N . THR A 1 96 ? -7.966 1.514 -4.398 1.00 93.25 96 THR A N 1
ATOM 720 C CA . THR A 1 96 ? -6.838 1.850 -5.286 1.00 93.25 96 THR A CA 1
ATOM 721 C C . THR A 1 96 ? -6.583 0.781 -6.345 1.00 93.25 96 THR A C 1
ATOM 723 O O . THR A 1 96 ? -5.853 1.035 -7.299 1.00 93.25 96 THR A O 1
ATOM 726 N N . ARG A 1 97 ? -7.220 -0.397 -6.240 1.00 95.44 97 ARG A N 1
ATOM 727 C CA . ARG A 1 97 ? -7.038 -1.522 -7.174 1.00 95.44 97 ARG A CA 1
ATOM 728 C C . ARG A 1 97 ? -7.155 -1.099 -8.633 1.00 95.44 97 ARG A C 1
ATOM 730 O O . ARG A 1 97 ? -6.319 -1.471 -9.443 1.00 95.44 97 ARG A O 1
ATOM 737 N N . LYS A 1 98 ? -8.175 -0.303 -8.961 1.00 95.06 98 LYS A N 1
ATOM 738 C CA . LYS A 1 98 ? -8.452 0.164 -10.331 1.00 95.06 98 LYS A CA 1
ATOM 739 C C . LYS A 1 98 ? -7.318 0.994 -10.948 1.00 95.06 98 LYS A C 1
ATOM 741 O O . LYS A 1 98 ? -7.277 1.133 -12.164 1.00 95.06 98 LYS A O 1
ATOM 746 N N . ASP A 1 99 ? -6.470 1.579 -10.106 1.00 95.19 99 ASP A N 1
ATOM 747 C CA . ASP A 1 99 ? -5.351 2.419 -10.516 1.00 95.19 99 ASP A CA 1
ATOM 748 C C . ASP A 1 99 ? -4.042 1.611 -10.569 1.00 95.19 99 ASP A C 1
ATOM 750 O O . ASP A 1 99 ? -3.087 2.062 -11.183 1.00 95.19 99 ASP A O 1
ATOM 754 N N . ILE A 1 100 ? -3.993 0.425 -9.949 1.00 95.81 100 ILE A N 1
ATOM 755 C CA . ILE A 1 100 ? -2.776 -0.388 -9.787 1.00 95.81 100 ILE A CA 1
ATOM 756 C C . ILE 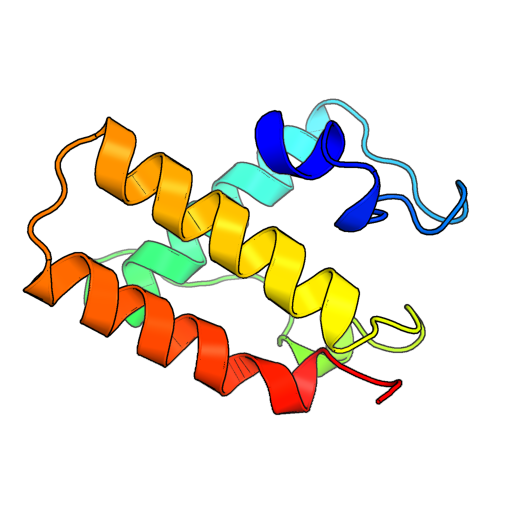A 1 100 ? -2.791 -1.645 -10.662 1.00 95.81 100 ILE A C 1
ATOM 758 O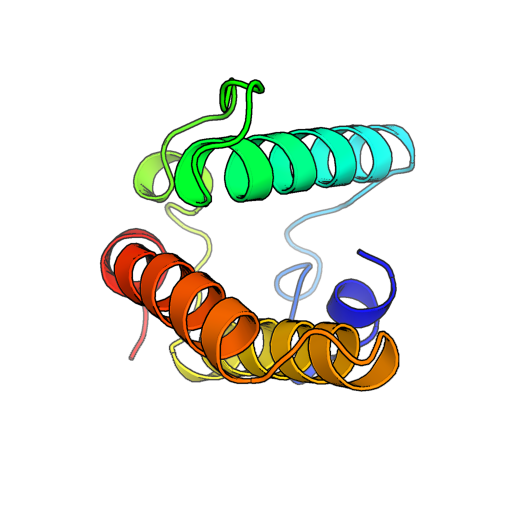 O . ILE A 1 100 ? -1.763 -2.011 -11.224 1.00 95.81 100 ILE A O 1
ATOM 762 N N . VAL A 1 101 ? -3.931 -2.334 -10.747 1.00 96.88 101 VAL A N 1
ATOM 763 C CA . VAL A 1 101 ? -4.058 -3.595 -11.485 1.00 96.88 101 VAL A CA 1
ATOM 764 C C . VAL A 1 101 ? -4.187 -3.314 -12.977 1.00 96.88 101 VAL A C 1
ATOM 766 O O . VAL A 1 101 ? -5.084 -2.591 -13.411 1.00 96.88 101 VAL A O 1
ATOM 769 N N . GLU A 1 102 ? -3.310 -3.936 -13.759 1.00 93.44 102 GLU A N 1
ATOM 770 C CA . GLU A 1 102 ? -3.276 -3.828 -15.221 1.00 93.44 102 GLU A CA 1
ATOM 771 C C . GLU A 1 102 ? -3.759 -5.117 -15.900 1.00 93.44 102 GLU A C 1
ATOM 773 O O . GLU A 1 102 ? -4.314 -5.068 -16.999 1.00 93.44 102 GLU A O 1
ATOM 778 N N . GLU A 1 103 ? -3.609 -6.260 -15.227 1.00 82.69 103 GLU A N 1
ATOM 779 C CA . GLU A 1 103 ? -3.959 -7.587 -15.739 1.00 82.69 103 GLU A CA 1
ATOM 780 C C . GLU A 1 103 ? -4.976 -8.272 -14.808 1.00 82.69 103 GLU A C 1
ATOM 782 O O . GLU A 1 103 ? -4.821 -8.263 -13.588 1.00 82.69 103 GLU A O 1
ATOM 787 N N . LYS A 1 104 ? -6.040 -8.849 -15.375 1.00 72.19 104 LYS A N 1
ATOM 788 C CA . LYS A 1 104 ? -7.125 -9.506 -14.624 1.00 72.19 104 LYS A CA 1
ATOM 789 C C . LYS A 1 104 ? -7.021 -11.020 -14.702 1.00 72.19 104 LYS A C 1
ATOM 791 O O . LYS A 1 104 ? -6.796 -11.509 -15.832 1.00 72.19 104 LYS A O 1
#

Radius of gyration: 13.6 Å; chains: 1; bounding box: 32×29×34 Å